Protein AF-A0A1U9ZQK7-F1 (afdb_monomer_lite)

Structure (mmCIF, N/CA/C/O backbone):
data_AF-A0A1U9ZQK7-F1
#
_entry.id   AF-A0A1U9ZQK7-F1
#
loop_
_atom_site.group_PDB
_atom_site.id
_atom_site.type_symbol
_atom_site.label_atom_id
_atom_site.label_alt_id
_atom_site.label_comp_id
_atom_site.label_asym_id
_atom_site.label_entity_id
_atom_site.label_seq_id
_atom_site.pdbx_PDB_ins_code
_atom_site.Cartn_x
_atom_site.Cartn_y
_atom_site.Cartn_z
_atom_site.occupancy
_atom_site.B_iso_or_equiv
_atom_site.auth_seq_id
_atom_site.auth_comp_id
_atom_site.auth_asym_id
_atom_site.auth_atom_id
_atom_site.pdbx_PDB_model_num
ATOM 1 N N . MET A 1 1 ? -13.540 -10.970 8.598 1.00 54.50 1 MET A N 1
ATOM 2 C CA . MET A 1 1 ? -12.281 -11.731 8.732 1.00 54.50 1 MET A CA 1
ATOM 3 C C . MET A 1 1 ? -11.576 -11.857 7.379 1.00 54.50 1 MET A C 1
ATOM 5 O O . MET A 1 1 ? -10.741 -11.008 7.112 1.00 54.50 1 MET A O 1
ATOM 9 N N . ALA A 1 2 ? -12.011 -12.724 6.449 1.00 63.84 2 ALA A N 1
ATOM 10 C CA . ALA A 1 2 ? -11.290 -13.011 5.186 1.00 63.84 2 ALA A CA 1
ATOM 11 C C . ALA A 1 2 ? -10.890 -11.799 4.306 1.00 63.84 2 ALA A C 1
ATOM 13 O O . ALA A 1 2 ? -9.887 -11.835 3.593 1.00 63.84 2 ALA A O 1
ATOM 14 N N . ARG A 1 3 ? -11.666 -10.707 4.339 1.00 73.50 3 ARG A N 1
ATOM 15 C CA . ARG A 1 3 ? -11.395 -9.498 3.547 1.00 73.50 3 ARG A CA 1
ATOM 16 C C . ARG A 1 3 ? -10.236 -8.656 4.116 1.00 73.50 3 ARG A C 1
ATOM 18 O O . ARG A 1 3 ? -9.483 -8.075 3.343 1.00 73.50 3 ARG A O 1
ATOM 25 N N . GLN A 1 4 ? -10.057 -8.634 5.441 1.00 78.12 4 GLN A N 1
ATOM 26 C CA . GLN A 1 4 ? -8.949 -7.921 6.097 1.00 78.12 4 GLN A CA 1
ATOM 27 C C . GLN A 1 4 ? -7.616 -8.655 5.916 1.00 78.12 4 GLN A C 1
ATOM 29 O O . GLN A 1 4 ? -6.609 -8.011 5.631 1.00 78.12 4 GLN A O 1
ATOM 34 N N . ASP A 1 5 ? -7.621 -9.990 5.971 1.00 91.44 5 ASP A N 1
ATOM 35 C CA . ASP A 1 5 ? -6.415 -10.804 5.753 1.00 91.44 5 ASP A CA 1
ATOM 36 C C . ASP A 1 5 ? -5.811 -10.555 4.361 1.00 91.44 5 ASP A C 1
ATOM 38 O O . ASP A 1 5 ? -4.592 -10.492 4.184 1.00 91.44 5 ASP A O 1
ATOM 42 N N . LYS A 1 6 ? -6.674 -10.345 3.355 1.00 92.44 6 LYS A N 1
ATOM 43 C CA . LYS A 1 6 ? -6.252 -9.987 1.996 1.00 92.44 6 LYS A CA 1
ATOM 44 C C . LYS A 1 6 ? -5.546 -8.629 1.953 1.00 92.44 6 LYS A C 1
ATOM 46 O O . LYS A 1 6 ? -4.501 -8.541 1.317 1.00 92.44 6 LYS A O 1
ATOM 51 N N . LEU A 1 7 ? -6.065 -7.610 2.641 1.00 93.56 7 LEU A N 1
ATOM 52 C CA . LEU A 1 7 ? -5.458 -6.274 2.669 1.00 93.56 7 LEU A CA 1
ATOM 53 C C . LEU A 1 7 ? -4.057 -6.300 3.292 1.00 93.56 7 LEU A C 1
ATOM 55 O O . LEU A 1 7 ? -3.126 -5.731 2.729 1.00 93.56 7 LEU A O 1
ATOM 59 N N . VAL A 1 8 ? -3.892 -7.017 4.409 1.00 93.50 8 VAL A N 1
ATOM 60 C CA . VAL A 1 8 ? -2.586 -7.177 5.070 1.00 93.50 8 VAL A CA 1
ATOM 61 C C . VAL A 1 8 ? -1.587 -7.858 4.134 1.00 93.50 8 VAL A C 1
ATOM 63 O O . VAL A 1 8 ? -0.477 -7.362 3.946 1.00 93.50 8 VAL A O 1
ATOM 66 N N . ARG A 1 9 ? -1.992 -8.958 3.486 1.00 95.75 9 ARG A N 1
ATOM 67 C CA . ARG A 1 9 ? -1.146 -9.675 2.522 1.00 95.75 9 ARG A CA 1
ATOM 68 C C . ARG A 1 9 ? -0.747 -8.801 1.329 1.00 95.75 9 ARG A C 1
ATOM 70 O O . ARG A 1 9 ? 0.416 -8.825 0.937 1.00 95.75 9 ARG A O 1
ATOM 77 N N . LEU A 1 10 ? -1.674 -8.009 0.782 1.00 96.19 10 LEU A N 1
ATOM 78 C CA . LEU A 1 10 ? -1.378 -7.056 -0.294 1.00 96.19 10 LEU A CA 1
ATOM 79 C C . LEU A 1 10 ? -0.398 -5.970 0.171 1.00 96.19 10 LEU A C 1
ATOM 81 O O . LEU A 1 10 ? 0.548 -5.668 -0.548 1.00 96.19 10 LEU A O 1
ATOM 85 N N . GLY A 1 11 ? -0.559 -5.438 1.386 1.00 95.81 11 GLY A N 1
ATOM 86 C CA . GLY A 1 11 ? 0.368 -4.453 1.951 1.00 95.81 11 GLY A CA 1
ATOM 87 C C . GLY A 1 11 ? 1.798 -4.986 2.096 1.00 95.81 11 GLY A C 1
ATOM 88 O O . GLY A 1 11 ? 2.754 -4.309 1.718 1.00 95.81 11 GLY A O 1
ATOM 89 N N . VAL A 1 12 ? 1.961 -6.222 2.584 1.00 97.19 12 VAL A N 1
ATOM 90 C CA . VAL A 1 12 ? 3.278 -6.883 2.670 1.00 97.19 12 VAL A CA 1
ATOM 91 C C . VAL A 1 12 ? 3.878 -7.104 1.280 1.00 97.19 12 VAL A C 1
ATOM 93 O O . VAL A 1 12 ? 5.051 -6.801 1.068 1.00 97.19 12 VAL A O 1
ATOM 96 N N . MET A 1 13 ? 3.071 -7.570 0.324 1.00 97.44 13 MET A N 1
ATOM 97 C CA . MET A 1 13 ? 3.503 -7.780 -1.059 1.00 97.44 13 MET A CA 1
ATOM 98 C C . MET A 1 13 ? 3.992 -6.478 -1.710 1.00 97.44 13 MET A C 1
ATOM 100 O O . MET A 1 13 ? 5.060 -6.462 -2.315 1.00 97.44 13 MET A O 1
ATOM 104 N N . ILE A 1 14 ? 3.257 -5.369 -1.556 1.00 97.31 14 ILE A N 1
ATOM 105 C CA . ILE A 1 14 ? 3.661 -4.063 -2.102 1.00 97.31 14 ILE A CA 1
ATOM 106 C C . ILE A 1 14 ? 4.967 -3.595 -1.460 1.00 97.31 14 ILE A C 1
ATOM 108 O O . ILE A 1 14 ? 5.845 -3.098 -2.157 1.00 97.31 14 ILE A O 1
ATOM 112 N N . ARG A 1 15 ? 5.140 -3.785 -0.146 1.00 97.31 15 ARG A N 1
ATOM 113 C CA . ARG A 1 15 ? 6.389 -3.439 0.547 1.00 97.31 15 ARG A CA 1
ATOM 114 C C . ARG A 1 15 ? 7.592 -4.193 -0.014 1.00 97.31 15 ARG A C 1
ATOM 116 O O . ARG A 1 15 ? 8.634 -3.579 -0.229 1.00 97.31 15 ARG A O 1
ATOM 123 N N . GLN A 1 16 ? 7.446 -5.496 -0.251 1.00 97.25 16 GLN A N 1
ATOM 124 C CA . GLN A 1 16 ? 8.490 -6.313 -0.873 1.00 97.25 16 GLN A CA 1
ATOM 125 C C . GLN A 1 16 ? 8.774 -5.836 -2.298 1.00 97.25 16 GLN A C 1
ATOM 127 O O . GLN A 1 16 ? 9.925 -5.580 -2.629 1.00 97.25 16 GLN A O 1
ATOM 132 N N . LEU A 1 17 ? 7.737 -5.585 -3.100 1.00 96.44 17 LEU A N 1
ATOM 133 C CA . LEU A 1 17 ? 7.896 -5.058 -4.454 1.00 96.44 17 LEU A CA 1
ATOM 134 C C . LEU A 1 17 ? 8.617 -3.697 -4.475 1.00 96.44 17 LEU A C 1
ATOM 136 O O . LEU A 1 17 ? 9.507 -3.481 -5.292 1.00 96.44 17 LEU A O 1
ATOM 140 N N . CYS A 1 18 ? 8.300 -2.796 -3.542 1.00 96.75 18 CYS A N 1
ATOM 141 C CA . CYS A 1 18 ? 9.020 -1.534 -3.362 1.00 96.75 18 CYS A CA 1
ATOM 142 C C . CYS A 1 18 ? 10.497 -1.737 -2.992 1.00 96.75 18 CYS A C 1
ATOM 144 O O . CYS A 1 18 ? 11.322 -0.876 -3.294 1.00 96.75 18 CYS A O 1
ATOM 146 N N . ALA A 1 19 ? 10.850 -2.822 -2.296 1.00 96.88 19 ALA A N 1
ATOM 147 C CA . ALA A 1 19 ? 12.242 -3.170 -2.032 1.00 96.88 19 ALA A CA 1
ATOM 148 C C . ALA A 1 19 ? 12.930 -3.682 -3.302 1.00 96.88 19 ALA A C 1
ATOM 150 O O . ALA A 1 19 ? 13.964 -3.138 -3.671 1.00 96.88 19 ALA A O 1
ATOM 151 N N . GLU A 1 20 ? 12.309 -4.611 -4.024 1.00 96.12 20 GLU A N 1
ATOM 152 C CA . GLU A 1 20 ? 12.864 -5.168 -5.264 1.00 96.12 20 GLU A CA 1
ATOM 153 C C . GLU A 1 20 ? 13.086 -4.101 -6.344 1.00 96.12 20 GLU A C 1
ATOM 155 O O . GLU A 1 20 ? 14.144 -4.046 -6.966 1.00 96.12 20 GLU A O 1
ATOM 160 N N . LEU A 1 21 ? 12.142 -3.168 -6.518 1.00 95.31 21 LEU A N 1
ATOM 161 C CA . LEU A 1 21 ? 12.262 -2.075 -7.495 1.00 95.31 21 LEU A CA 1
ATOM 162 C C . LEU A 1 21 ? 13.425 -1.113 -7.229 1.00 95.31 21 LEU A C 1
ATOM 164 O O . LEU A 1 21 ? 13.772 -0.316 -8.106 1.00 95.31 21 LEU A O 1
ATOM 168 N N . ARG A 1 22 ? 14.004 -1.139 -6.024 1.00 93.62 22 ARG A N 1
ATOM 169 C CA . ARG A 1 22 ? 15.203 -0.359 -5.701 1.00 93.62 22 ARG A CA 1
ATOM 170 C C . ARG A 1 22 ? 16.469 -1.011 -6.229 1.00 93.62 22 ARG A C 1
ATOM 172 O O . ARG A 1 22 ? 17.337 -0.291 -6.713 1.00 93.62 22 ARG A O 1
ATOM 179 N N . GLU A 1 23 ? 16.532 -2.333 -6.165 1.00 93.69 23 GLU A N 1
ATOM 180 C CA . GLU A 1 23 ? 17.741 -3.108 -6.440 1.00 93.69 23 GLU A CA 1
ATOM 181 C C . GLU A 1 23 ? 17.775 -3.628 -7.886 1.00 93.69 23 GLU A C 1
ATOM 183 O O . GLU A 1 23 ? 18.834 -3.705 -8.508 1.00 93.69 23 GLU A O 1
ATOM 188 N N . MET A 1 24 ? 16.613 -3.951 -8.461 1.00 91.75 24 MET A N 1
ATOM 189 C CA . MET A 1 24 ? 16.515 -4.610 -9.764 1.00 91.75 24 MET A CA 1
ATOM 190 C C . MET A 1 24 ? 16.532 -3.634 -10.945 1.00 91.75 24 MET A C 1
ATOM 192 O O . MET A 1 24 ? 15.902 -2.570 -10.932 1.00 91.75 24 MET A O 1
ATOM 196 N N . THR A 1 25 ? 17.194 -4.027 -12.033 1.00 92.31 25 THR A N 1
ATOM 197 C CA . THR A 1 25 ? 17.013 -3.421 -13.359 1.00 92.31 25 THR A CA 1
ATOM 198 C C . THR A 1 25 ? 15.825 -4.074 -14.067 1.00 92.31 25 THR A C 1
ATOM 200 O O . THR A 1 25 ? 15.618 -5.280 -13.973 1.00 92.31 25 THR A O 1
ATOM 203 N N . LEU A 1 26 ? 15.010 -3.266 -14.748 1.00 92.81 26 LEU A N 1
ATOM 204 C CA . LEU A 1 26 ? 13.827 -3.729 -15.478 1.00 92.81 26 LEU A CA 1
ATOM 205 C C . LEU A 1 26 ? 13.924 -3.297 -16.935 1.00 92.81 26 LEU A C 1
ATOM 207 O O . LEU A 1 26 ? 14.207 -2.127 -17.202 1.00 92.81 26 LEU A O 1
ATOM 211 N N . ASP A 1 27 ? 13.632 -4.220 -17.846 1.00 95.62 27 ASP A N 1
ATOM 212 C CA . ASP A 1 27 ? 13.411 -3.908 -19.255 1.00 95.62 27 ASP A CA 1
ATOM 213 C C . ASP A 1 27 ? 12.029 -3.261 -19.469 1.00 95.62 27 ASP A C 1
ATOM 215 O O . ASP A 1 27 ? 11.163 -3.282 -18.589 1.00 95.62 27 ASP A O 1
ATOM 219 N N . GLU A 1 28 ? 11.806 -2.669 -20.645 1.00 95.12 28 GLU A N 1
ATOM 220 C CA . GLU A 1 28 ? 10.541 -1.987 -20.969 1.00 95.12 28 GLU A CA 1
ATOM 221 C C . GLU A 1 28 ? 9.331 -2.932 -20.864 1.00 95.12 28 GLU A C 1
ATOM 223 O O . GLU A 1 28 ? 8.262 -2.548 -20.386 1.00 95.12 28 GLU A O 1
ATOM 228 N N . ASN A 1 29 ? 9.503 -4.202 -21.243 1.00 95.62 29 ASN A N 1
ATOM 229 C CA . ASN A 1 29 ? 8.441 -5.202 -21.159 1.00 95.62 29 ASN A CA 1
ATOM 230 C C . ASN A 1 29 ? 8.043 -5.502 -19.707 1.00 95.62 29 ASN A C 1
ATOM 232 O O . ASN A 1 29 ? 6.854 -5.642 -19.407 1.00 95.62 29 ASN A O 1
ATOM 236 N N . ALA A 1 30 ? 9.008 -5.622 -18.791 1.00 95.38 30 ALA A N 1
ATOM 237 C CA . ALA A 1 30 ? 8.725 -5.796 -17.373 1.00 95.38 30 ALA A CA 1
ATOM 238 C C . ALA A 1 30 ? 8.093 -4.541 -16.765 1.00 95.38 30 ALA A C 1
ATOM 240 O O . ALA A 1 30 ? 7.161 -4.677 -15.975 1.00 95.38 30 ALA A O 1
ATOM 241 N N . GLN A 1 31 ? 8.532 -3.345 -17.169 1.00 96.69 31 GLN A N 1
ATOM 242 C CA . GLN A 1 31 ? 7.932 -2.078 -16.733 1.00 96.69 31 GLN A CA 1
ATOM 243 C C . GLN A 1 31 ? 6.449 -1.997 -17.126 1.00 96.69 31 GLN A C 1
ATOM 245 O O . GLN A 1 31 ? 5.599 -1.746 -16.271 1.00 96.69 31 GLN A O 1
ATOM 250 N N . ALA A 1 32 ? 6.113 -2.319 -18.378 1.00 95.69 32 ALA A N 1
ATOM 251 C CA . ALA A 1 32 ? 4.729 -2.340 -18.849 1.00 95.69 32 ALA A CA 1
ATOM 252 C C . ALA A 1 32 ? 3.864 -3.364 -18.091 1.00 95.69 32 ALA A C 1
ATOM 254 O O . ALA A 1 32 ? 2.751 -3.056 -17.661 1.00 95.69 32 ALA A O 1
ATOM 255 N N . ARG A 1 33 ? 4.381 -4.580 -17.859 1.00 95.56 33 ARG A N 1
ATOM 256 C CA . ARG A 1 33 ? 3.670 -5.589 -17.050 1.00 95.56 33 ARG A CA 1
ATOM 257 C C . ARG A 1 33 ? 3.458 -5.126 -15.612 1.00 95.56 33 ARG A C 1
ATOM 259 O O . ARG A 1 33 ? 2.423 -5.440 -15.023 1.00 95.56 33 ARG A O 1
ATOM 266 N N . LEU A 1 34 ? 4.417 -4.395 -15.049 1.00 96.44 34 LEU A N 1
ATOM 267 C CA . LEU A 1 34 ? 4.331 -3.913 -13.681 1.00 96.44 34 LEU A CA 1
ATOM 268 C C . LEU A 1 34 ? 3.322 -2.775 -13.522 1.00 96.44 34 LEU A C 1
ATOM 270 O O . LEU A 1 34 ? 2.609 -2.751 -12.526 1.00 96.44 34 LEU A O 1
ATOM 274 N N . ALA A 1 35 ? 3.191 -1.903 -14.520 1.00 96.31 35 ALA A N 1
ATOM 275 C CA . ALA A 1 35 ? 2.135 -0.894 -14.558 1.00 96.31 35 ALA A CA 1
ATOM 276 C C . ALA A 1 35 ? 0.738 -1.537 -14.510 1.00 96.31 35 ALA A C 1
ATOM 278 O O . ALA A 1 35 ? -0.094 -1.187 -13.676 1.00 96.31 35 ALA A O 1
ATOM 279 N N . VAL A 1 36 ? 0.515 -2.575 -15.322 1.00 95.94 36 VAL A N 1
ATOM 280 C CA . VAL A 1 36 ? -0.742 -3.344 -15.293 1.00 95.94 36 VAL A CA 1
ATOM 281 C C . VAL A 1 36 ? -0.946 -4.028 -13.937 1.00 95.94 36 VAL A C 1
ATOM 283 O O . VAL A 1 36 ? -2.072 -4.125 -13.443 1.00 95.94 36 VAL A O 1
ATOM 286 N N . LEU A 1 37 ? 0.129 -4.527 -13.320 1.00 95.88 37 LEU A N 1
ATOM 287 C CA . LEU A 1 37 ? 0.053 -5.129 -11.992 1.00 95.88 37 LEU A CA 1
ATOM 288 C C . LEU A 1 37 ? -0.309 -4.093 -10.919 1.00 95.88 37 LEU A C 1
ATOM 290 O O . LEU A 1 37 ? -1.146 -4.395 -10.071 1.00 95.88 37 LEU A O 1
ATOM 294 N N . TYR A 1 38 ? 0.270 -2.890 -10.967 1.00 96.56 38 TYR A N 1
ATOM 295 C CA . TYR A 1 38 ? -0.080 -1.777 -10.084 1.00 96.56 38 TYR A CA 1
ATOM 296 C C . TYR A 1 38 ? -1.585 -1.499 -10.124 1.00 96.56 38 TYR A C 1
ATOM 298 O O . TYR A 1 38 ? -2.233 -1.484 -9.076 1.00 96.56 38 TYR A O 1
ATOM 306 N N . ASP A 1 39 ? -2.151 -1.385 -11.326 1.00 95.88 39 ASP A N 1
ATOM 307 C CA . ASP A 1 39 ? -3.577 -1.126 -11.513 1.00 95.88 39 ASP A CA 1
ATOM 308 C C . ASP A 1 39 ? -4.443 -2.228 -10.897 1.00 95.88 39 ASP A C 1
ATOM 310 O O . ASP A 1 39 ? -5.376 -1.950 -10.145 1.00 95.88 39 ASP A O 1
ATOM 314 N N . ARG A 1 40 ? -4.095 -3.495 -11.147 1.00 96.31 40 ARG A N 1
ATOM 315 C CA . ARG A 1 40 ? -4.804 -4.643 -10.559 1.00 96.31 40 ARG A CA 1
ATOM 316 C C . ARG A 1 40 ? -4.735 -4.638 -9.035 1.00 96.31 40 ARG A C 1
ATOM 318 O O . ARG A 1 40 ? -5.737 -4.916 -8.385 1.00 96.31 40 ARG A O 1
ATOM 325 N N . ILE A 1 41 ? -3.574 -4.325 -8.460 1.00 96.69 41 ILE A N 1
ATOM 326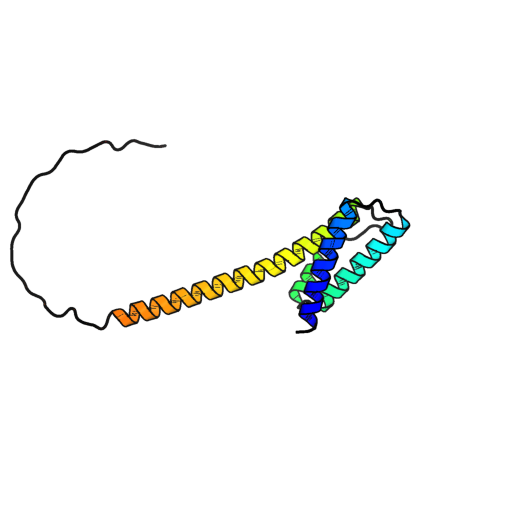 C CA . ILE A 1 41 ? -3.395 -4.244 -7.006 1.00 96.69 41 ILE A CA 1
ATOM 327 C C . ILE A 1 41 ? -4.253 -3.118 -6.420 1.00 96.69 41 ILE A C 1
ATOM 329 O O . ILE A 1 41 ? -4.904 -3.324 -5.395 1.00 96.69 41 ILE A O 1
ATOM 333 N N . ALA A 1 42 ? -4.270 -1.947 -7.061 1.00 96.19 42 AL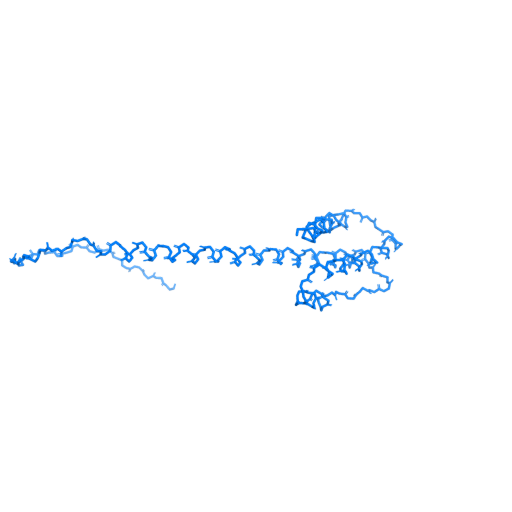A A N 1
ATOM 334 C CA . ALA A 1 42 ? -5.063 -0.807 -6.620 1.00 96.19 42 ALA A CA 1
ATOM 335 C C . ALA A 1 42 ? -6.566 -1.132 -6.617 1.00 96.19 42 ALA A C 1
ATOM 337 O O . ALA A 1 42 ? -7.241 -0.867 -5.623 1.00 96.19 42 ALA A O 1
ATOM 338 N N . GLU A 1 43 ? -7.073 -1.775 -7.673 1.00 96.38 43 GLU A N 1
ATOM 339 C CA . GLU A 1 43 ? -8.474 -2.216 -7.743 1.00 96.38 43 GLU A CA 1
ATOM 340 C C . GLU A 1 43 ? -8.804 -3.290 -6.696 1.00 96.38 43 GLU A C 1
ATOM 342 O O . GLU A 1 43 ? -9.855 -3.253 -6.053 1.00 96.38 43 GLU A O 1
ATOM 347 N N . GLU A 1 44 ? -7.886 -4.227 -6.458 1.00 96.25 44 GLU A N 1
ATOM 348 C CA . GLU A 1 44 ? -8.065 -5.260 -5.435 1.00 96.25 44 GLU A CA 1
ATOM 349 C C . GLU A 1 44 ? -8.147 -4.676 -4.020 1.00 96.25 44 GLU A C 1
ATOM 351 O O . GLU A 1 44 ? -8.944 -5.133 -3.199 1.00 96.25 44 GLU A O 1
ATOM 356 N N . ILE A 1 45 ? -7.364 -3.634 -3.733 1.00 96.19 45 ILE A N 1
ATOM 357 C CA . ILE A 1 45 ? -7.465 -2.874 -2.483 1.00 96.19 45 ILE A CA 1
ATOM 358 C C . ILE A 1 45 ? -8.788 -2.103 -2.438 1.00 96.19 45 ILE A C 1
ATOM 360 O O . ILE A 1 45 ? -9.515 -2.190 -1.448 1.00 96.19 45 ILE A O 1
ATOM 364 N N . ALA A 1 46 ? -9.140 -1.387 -3.508 1.00 95.88 46 ALA A N 1
ATOM 365 C CA . ALA A 1 46 ? -10.372 -0.604 -3.612 1.00 95.88 46 ALA A CA 1
ATOM 366 C C . ALA A 1 46 ? -11.635 -1.448 -3.346 1.00 95.88 46 ALA A C 1
ATOM 368 O O . ALA A 1 46 ? -12.551 -1.000 -2.647 1.00 95.88 46 ALA A O 1
ATOM 369 N N . GLY A 1 47 ? -11.666 -2.695 -3.831 1.00 95.75 47 GLY A N 1
ATOM 370 C CA . GLY A 1 47 ? -12.763 -3.641 -3.601 1.00 95.75 47 GLY A CA 1
ATOM 371 C C . GLY A 1 47 ? -12.901 -4.118 -2.149 1.00 95.75 47 GLY A C 1
ATOM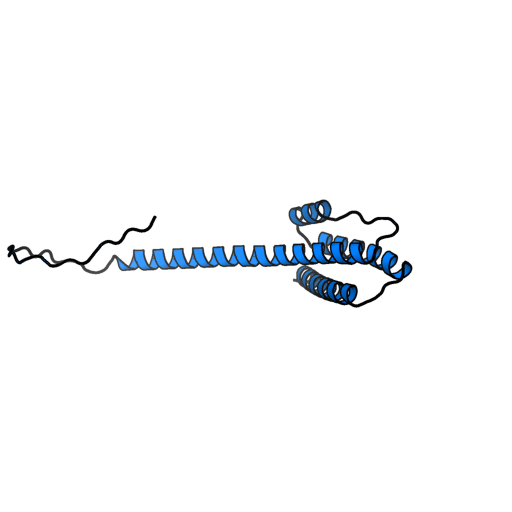 372 O O . GLY A 1 47 ? -13.946 -4.647 -1.760 1.00 95.75 47 GLY A O 1
ATOM 373 N N . ILE A 1 48 ? -11.871 -3.920 -1.324 1.00 94.50 48 ILE A N 1
ATOM 374 C CA . ILE A 1 48 ? -11.868 -4.286 0.096 1.00 94.50 48 ILE A CA 1
ATOM 375 C C . ILE A 1 48 ? -12.299 -3.112 0.984 1.00 94.50 48 ILE A C 1
ATOM 377 O O . ILE A 1 48 ? -12.869 -3.327 2.058 1.00 94.50 48 ILE A O 1
ATOM 381 N N . LEU A 1 49 ? -12.034 -1.886 0.536 1.00 93.31 49 LEU A N 1
ATOM 382 C CA . LEU A 1 49 ? -12.230 -0.668 1.309 1.00 93.31 49 LEU A CA 1
ATOM 383 C C . LEU A 1 49 ? -13.703 -0.217 1.371 1.00 93.31 49 LEU A C 1
ATOM 385 O O . LEU A 1 49 ? -14.477 -0.459 0.431 1.00 93.31 49 LEU A O 1
ATOM 389 N N . PRO A 1 50 ? -14.093 0.471 2.465 1.00 94.06 50 PRO A N 1
ATOM 390 C CA . PRO A 1 50 ? -15.365 1.183 2.538 1.00 94.06 50 PRO A CA 1
ATOM 391 C C . PRO A 1 50 ? -15.439 2.305 1.481 1.00 94.06 50 PRO A C 1
ATOM 393 O O . PRO A 1 50 ? -14.396 2.742 0.982 1.00 94.06 50 PRO A O 1
ATOM 396 N N . PRO A 1 51 ? -16.652 2.763 1.111 1.00 96.00 51 PRO A N 1
ATOM 397 C CA . PRO A 1 51 ? -16.862 3.681 -0.012 1.00 96.00 51 PRO A CA 1
ATOM 398 C C . PRO A 1 51 ? -16.040 4.971 0.053 1.00 96.00 51 PRO A C 1
ATOM 400 O O . PRO A 1 51 ? -15.523 5.414 -0.971 1.00 96.00 51 PRO A O 1
ATOM 403 N N . GLU A 1 52 ? -15.881 5.546 1.242 1.00 95.19 52 GLU A N 1
ATOM 404 C CA . GLU A 1 52 ? -15.179 6.812 1.457 1.00 95.19 52 GLU A CA 1
ATOM 405 C C . GLU A 1 52 ? -13.687 6.659 1.136 1.00 95.19 52 GLU A C 1
ATOM 407 O O . GLU A 1 52 ? -13.143 7.392 0.310 1.00 95.19 52 GLU A O 1
ATOM 412 N N . LEU A 1 53 ? -13.050 5.630 1.705 1.00 96.00 53 LEU A N 1
ATOM 413 C CA . LEU A 1 53 ? -11.638 5.316 1.460 1.00 96.00 53 LEU A CA 1
ATOM 414 C C . LEU A 1 53 ? -11.394 4.828 0.031 1.00 96.00 53 LEU A C 1
ATOM 416 O O . LEU A 1 53 ? -10.331 5.069 -0.534 1.00 96.00 53 LEU A O 1
ATOM 420 N N . ARG A 1 54 ? -12.377 4.160 -0.581 1.00 96.62 54 ARG A N 1
ATOM 421 C CA . ARG A 1 54 ? -12.315 3.785 -1.996 1.00 96.62 54 ARG A CA 1
ATOM 422 C C . ARG A 1 54 ? -12.268 5.022 -2.891 1.00 96.62 54 ARG A C 1
ATOM 424 O O . ARG A 1 54 ? -11.423 5.100 -3.777 1.00 96.62 54 ARG A O 1
ATOM 431 N N . GLN A 1 55 ? -13.165 5.985 -2.671 1.00 96.81 55 GLN A N 1
ATOM 432 C CA . GLN A 1 55 ? -13.168 7.239 -3.428 1.00 96.81 55 GLN A CA 1
ATOM 433 C C . GLN A 1 55 ? -11.888 8.040 -3.204 1.00 96.81 55 GLN A C 1
ATOM 435 O O . GLN A 1 55 ? -11.366 8.635 -4.145 1.00 96.81 55 GLN A O 1
ATOM 440 N N . GLU A 1 56 ? -11.379 8.062 -1.974 1.00 96.69 56 GLU A N 1
ATOM 441 C CA . GLU A 1 56 ? -10.097 8.685 -1.663 1.00 96.69 56 GLU A CA 1
ATOM 442 C C . GLU A 1 56 ? -8.954 8.035 -2.453 1.00 96.69 56 GLU A C 1
ATOM 444 O O . GLU A 1 56 ? -8.235 8.736 -3.164 1.00 96.69 56 GLU A O 1
ATOM 449 N N . LEU A 1 57 ? -8.848 6.702 -2.419 1.00 96.75 57 LEU A N 1
ATOM 450 C CA . LEU A 1 57 ? -7.831 5.959 -3.162 1.00 96.75 57 LEU A CA 1
ATOM 451 C C . LEU A 1 57 ? -7.904 6.237 -4.670 1.00 96.75 57 LEU A C 1
ATOM 453 O O . LEU A 1 57 ? -6.878 6.521 -5.283 1.00 96.75 57 LEU A O 1
ATOM 457 N N . HIS A 1 58 ? -9.100 6.208 -5.271 1.00 96.06 58 HIS A N 1
ATOM 458 C CA . HIS A 1 58 ? -9.258 6.520 -6.697 1.00 96.06 58 HIS A CA 1
ATOM 459 C C . HIS A 1 58 ? -8.857 7.958 -7.038 1.00 96.06 58 HIS A C 1
ATOM 461 O O . HIS A 1 58 ? -8.289 8.187 -8.099 1.00 96.06 58 HIS A O 1
ATOM 467 N N . ARG A 1 59 ? -9.122 8.922 -6.150 1.00 96.44 59 ARG A N 1
ATOM 468 C CA . ARG A 1 59 ? -8.760 10.332 -6.355 1.00 96.44 59 ARG A CA 1
ATOM 469 C C . ARG A 1 59 ? -7.255 10.567 -6.277 1.00 96.44 59 ARG A C 1
ATOM 471 O O . ARG A 1 59 ? -6.736 11.418 -6.988 1.00 96.44 59 ARG A O 1
ATOM 478 N N . LEU A 1 60 ? -6.572 9.850 -5.386 1.00 95.44 60 LEU A N 1
ATOM 479 C CA . LEU A 1 60 ? -5.131 9.982 -5.177 1.00 95.44 60 LEU A CA 1
ATOM 480 C C . LEU A 1 60 ? -4.306 9.154 -6.167 1.00 95.44 60 LEU A C 1
ATOM 482 O O . LEU A 1 60 ? -3.095 9.354 -6.258 1.00 95.44 60 LEU A O 1
ATOM 486 N N . ARG A 1 61 ? -4.926 8.214 -6.887 1.00 93.00 61 ARG A N 1
ATOM 487 C CA . ARG A 1 61 ? -4.223 7.329 -7.814 1.00 93.00 61 ARG A CA 1
ATOM 488 C C . ARG A 1 61 ? -3.574 8.131 -8.958 1.00 93.00 61 ARG A C 1
ATOM 490 O O . ARG A 1 61 ? -4.286 8.821 -9.688 1.00 93.00 61 ARG A O 1
ATOM 497 N N . PRO A 1 62 ? -2.249 8.028 -9.151 1.00 91.56 62 PRO A N 1
ATOM 498 C CA . PRO A 1 62 ? -1.564 8.644 -10.277 1.00 91.56 62 PRO A CA 1
ATOM 499 C C . PRO A 1 62 ? -1.975 7.979 -11.594 1.00 91.56 62 PRO A C 1
ATOM 501 O O . PRO A 1 62 ? -2.201 6.769 -11.657 1.00 91.56 62 PRO A O 1
ATOM 504 N N . SER A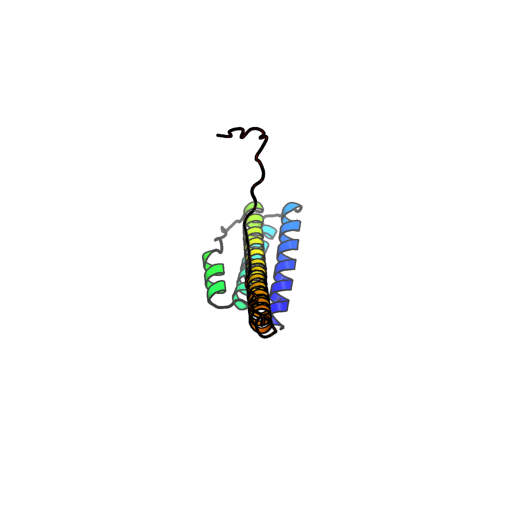 1 63 ? -2.039 8.779 -12.657 1.00 89.12 63 SER A N 1
ATOM 505 C CA . SER A 1 63 ? -2.110 8.261 -14.025 1.00 89.12 63 SER A CA 1
ATOM 506 C C . SER A 1 63 ? -0.704 7.874 -14.475 1.00 89.12 63 SER A C 1
ATOM 508 O O . SER A 1 63 ? 0.221 8.669 -14.323 1.00 89.12 63 SER A O 1
ATOM 510 N N . LEU A 1 64 ? -0.542 6.656 -14.990 1.00 90.69 64 LEU A N 1
ATOM 511 C CA . LEU A 1 64 ? 0.713 6.196 -15.582 1.00 90.69 64 LEU A CA 1
ATOM 512 C C . LEU A 1 64 ? 0.691 6.431 -17.094 1.00 90.69 64 LEU A C 1
ATOM 514 O O . LEU A 1 64 ? -0.330 6.202 -17.745 1.00 90.69 64 LEU A O 1
ATOM 518 N N . ASP A 1 65 ? 1.828 6.852 -17.644 1.00 88.12 65 ASP A N 1
ATOM 519 C CA . ASP A 1 65 ? 2.010 6.989 -19.087 1.00 88.12 65 ASP A CA 1
ATOM 520 C C . ASP A 1 65 ? 2.015 5.624 -19.790 1.00 88.12 65 ASP A C 1
ATOM 522 O O . ASP A 1 65 ? 2.221 4.574 -19.180 1.00 88.12 65 ASP A O 1
ATOM 526 N N . ALA A 1 66 ? 1.850 5.634 -21.116 1.00 85.75 66 ALA A N 1
ATOM 527 C CA . ALA A 1 66 ? 1.885 4.415 -21.930 1.00 85.75 66 ALA A CA 1
ATOM 528 C C . ALA A 1 66 ? 3.239 3.675 -21.874 1.00 85.75 66 ALA A C 1
ATOM 530 O O . ALA A 1 66 ? 3.305 2.483 -22.173 1.00 85.75 66 ALA A O 1
ATOM 531 N N . ARG A 1 67 ? 4.320 4.377 -21.511 1.00 92.00 67 ARG A N 1
ATOM 532 C CA . ARG A 1 67 ? 5.667 3.822 -21.319 1.00 92.00 67 ARG A CA 1
ATOM 533 C C . ARG A 1 67 ? 6.236 4.297 -19.979 1.00 92.00 67 ARG A C 1
ATOM 535 O O . ARG A 1 67 ? 7.064 5.206 -19.972 1.00 92.00 67 ARG A O 1
ATOM 542 N N . PRO A 1 68 ? 5.778 3.720 -18.858 1.00 94.75 68 PRO A N 1
ATOM 543 C CA . PRO A 1 68 ? 6.167 4.203 -17.549 1.00 94.75 68 PRO A CA 1
ATOM 544 C C . PRO A 1 68 ? 7.606 3.805 -17.234 1.00 94.75 68 PRO A C 1
ATOM 546 O O . PRO A 1 68 ? 8.022 2.670 -17.479 1.00 94.75 68 PRO A O 1
ATOM 549 N N . THR A 1 69 ? 8.365 4.722 -16.647 1.00 94.94 69 THR A N 1
ATOM 550 C CA . THR A 1 69 ? 9.747 4.454 -16.248 1.00 94.94 69 THR A CA 1
ATOM 551 C C . THR A 1 69 ? 9.806 3.639 -14.953 1.00 94.94 69 THR A C 1
ATOM 553 O O . THR A 1 69 ? 8.903 3.669 -14.114 1.00 94.94 69 THR A O 1
ATOM 556 N N . ARG A 1 70 ? 10.924 2.938 -14.705 1.00 95.25 70 ARG A N 1
ATOM 557 C CA . ARG A 1 70 ? 11.156 2.268 -13.405 1.00 95.25 70 ARG A CA 1
ATOM 558 C C . ARG A 1 70 ? 11.025 3.240 -12.224 1.00 95.25 70 ARG A C 1
ATOM 560 O O . ARG A 1 70 ? 10.558 2.848 -11.156 1.00 95.25 70 ARG A O 1
ATOM 567 N N . ALA A 1 71 ? 11.464 4.487 -12.402 1.00 95.06 71 ALA A N 1
ATOM 568 C CA . ALA A 1 71 ? 11.380 5.509 -11.365 1.00 95.06 71 ALA A CA 1
ATOM 569 C C . ALA A 1 71 ? 9.920 5.858 -11.042 1.00 95.06 71 ALA A C 1
ATOM 571 O O . ALA A 1 71 ? 9.553 5.839 -9.868 1.00 95.06 71 ALA A O 1
ATOM 572 N N . GLU A 1 72 ? 9.083 6.079 -12.059 1.00 96.00 72 GLU A N 1
ATOM 573 C CA . GLU A 1 72 ? 7.639 6.279 -11.882 1.00 96.00 72 GLU A CA 1
ATOM 574 C C . GLU A 1 72 ? 6.993 5.090 -11.174 1.00 96.00 72 GLU A C 1
ATOM 576 O O . GLU A 1 72 ? 6.322 5.276 -10.162 1.00 96.00 72 GLU A O 1
ATOM 581 N N . LEU A 1 73 ? 7.271 3.863 -11.627 1.00 96.75 73 LEU A N 1
ATOM 582 C CA . LEU A 1 73 ? 6.734 2.643 -11.016 1.00 96.75 73 LEU A CA 1
ATOM 583 C C . LEU A 1 73 ? 7.091 2.548 -9.525 1.00 96.75 73 LEU A C 1
ATOM 585 O O . LEU A 1 73 ? 6.242 2.253 -8.684 1.00 96.75 73 LEU A O 1
ATOM 589 N N . ARG A 1 74 ? 8.339 2.860 -9.165 1.00 96.56 74 ARG A N 1
ATOM 590 C CA . ARG A 1 74 ? 8.766 2.889 -7.762 1.00 96.56 74 ARG A CA 1
ATOM 591 C C . ARG A 1 74 ? 8.005 3.944 -6.956 1.00 96.56 74 ARG A C 1
ATOM 593 O O . ARG A 1 74 ? 7.607 3.657 -5.828 1.00 96.56 74 ARG A O 1
ATOM 600 N N . VAL A 1 75 ? 7.804 5.140 -7.508 1.00 96.06 75 VAL A N 1
ATOM 601 C CA . VAL A 1 75 ? 7.076 6.227 -6.834 1.00 96.06 75 VAL A CA 1
ATOM 602 C C . VAL A 1 75 ? 5.615 5.846 -6.604 1.00 96.06 75 VAL A C 1
ATOM 604 O O . VAL A 1 75 ? 5.142 5.960 -5.474 1.00 96.06 75 VAL A O 1
ATOM 607 N N . VAL A 1 76 ? 4.912 5.328 -7.614 1.00 97.25 76 VAL A N 1
ATOM 608 C CA . VAL A 1 76 ? 3.481 5.002 -7.481 1.00 97.25 76 VAL A CA 1
ATOM 609 C C . VAL A 1 76 ? 3.229 3.844 -6.510 1.00 97.25 76 VAL A C 1
ATOM 611 O O . VAL A 1 76 ? 2.276 3.883 -5.729 1.00 97.25 76 VAL A O 1
ATOM 614 N N . HIS A 1 77 ? 4.113 2.839 -6.478 1.00 97.19 77 HIS A N 1
ATOM 615 C CA . HIS A 1 77 ? 4.031 1.761 -5.490 1.00 97.19 77 HIS A CA 1
ATOM 616 C C . HIS A 1 77 ? 4.354 2.254 -4.072 1.00 97.19 77 HIS A C 1
ATOM 618 O O . HIS A 1 77 ? 3.660 1.878 -3.124 1.00 97.19 77 HIS A O 1
ATOM 624 N N . ALA A 1 78 ? 5.358 3.123 -3.913 1.00 97.12 78 ALA A N 1
ATOM 625 C CA . ALA A 1 78 ? 5.692 3.719 -2.620 1.00 97.12 78 ALA A CA 1
ATOM 626 C C . ALA A 1 78 ? 4.564 4.616 -2.090 1.00 97.12 78 ALA A C 1
ATOM 628 O O . ALA A 1 78 ? 4.263 4.570 -0.899 1.00 97.12 78 ALA A O 1
ATOM 629 N N . GLN A 1 79 ? 3.898 5.373 -2.966 1.00 97.44 79 GLN A N 1
ATOM 630 C CA . GLN A 1 79 ? 2.723 6.169 -2.618 1.00 97.44 79 GLN A CA 1
ATOM 631 C C . GLN A 1 79 ? 1.592 5.283 -2.082 1.00 97.44 79 GLN A C 1
ATOM 633 O O . GLN A 1 79 ? 1.043 5.563 -1.017 1.00 97.44 79 GLN A O 1
ATOM 638 N N . LEU A 1 80 ? 1.260 4.200 -2.794 1.00 97.19 80 LEU A N 1
ATOM 639 C CA . LEU A 1 80 ? 0.216 3.269 -2.366 1.00 97.19 80 LEU A CA 1
ATOM 640 C C . LEU A 1 80 ? 0.558 2.618 -1.019 1.00 97.19 80 LEU A C 1
ATOM 642 O O . LEU A 1 80 ? -0.303 2.521 -0.146 1.00 97.19 80 LEU A O 1
ATOM 646 N N . LEU A 1 81 ? 1.817 2.211 -0.830 1.00 97.31 81 LEU A N 1
ATOM 647 C CA . LEU A 1 81 ? 2.291 1.665 0.440 1.00 97.31 81 LEU A CA 1
ATOM 648 C C . LEU A 1 81 ? 2.154 2.679 1.579 1.00 97.31 81 LEU A C 1
ATOM 650 O O . LEU A 1 81 ? 1.571 2.348 2.607 1.00 97.31 81 LEU A O 1
ATOM 654 N N . GLY A 1 82 ? 2.646 3.903 1.386 1.00 96.69 82 GLY A N 1
ATOM 655 C CA . GLY A 1 82 ? 2.596 4.948 2.407 1.00 96.69 82 GLY A CA 1
ATOM 656 C C . GLY A 1 82 ? 1.164 5.322 2.786 1.00 96.69 82 GLY A C 1
ATOM 657 O O . GLY A 1 82 ? 0.861 5.495 3.965 1.00 96.69 82 GLY A O 1
ATOM 658 N N . TRP A 1 83 ? 0.250 5.366 1.811 1.00 96.38 83 TRP A N 1
ATOM 659 C CA . TRP A 1 83 ? -1.170 5.592 2.081 1.00 96.38 83 TRP A CA 1
ATOM 660 C C . TRP A 1 83 ? -1.783 4.456 2.920 1.00 96.38 83 TRP A C 1
ATOM 662 O O . TRP A 1 83 ? -2.464 4.719 3.912 1.00 96.38 83 TRP A O 1
ATOM 672 N N . LEU A 1 84 ? -1.483 3.191 2.594 1.00 95.75 84 LEU A N 1
ATOM 673 C CA . LEU A 1 84 ? -1.936 2.035 3.382 1.00 95.75 84 LEU A CA 1
ATOM 674 C C . LEU A 1 84 ? -1.382 2.045 4.815 1.00 95.75 84 LEU A C 1
ATOM 676 O O . LEU A 1 84 ? -2.100 1.726 5.766 1.00 95.75 84 LEU A O 1
ATOM 680 N N . GLU A 1 85 ? -0.112 2.410 4.983 1.00 95.06 85 GLU A N 1
ATOM 681 C CA . GLU A 1 85 ? 0.515 2.549 6.298 1.00 95.06 85 GLU A CA 1
ATOM 682 C C . GLU A 1 85 ? -0.146 3.662 7.113 1.00 95.06 85 GLU A C 1
ATOM 684 O O . GLU A 1 85 ? -0.498 3.434 8.274 1.00 95.06 85 GLU A O 1
ATOM 689 N N . GLY A 1 86 ? -0.399 4.818 6.492 1.00 94.75 86 GLY A N 1
ATOM 690 C CA . GLY A 1 86 ? -1.110 5.942 7.101 1.00 94.75 86 GLY A CA 1
ATOM 691 C C . GLY A 1 86 ? -2.518 5.566 7.560 1.00 94.75 86 GLY A C 1
ATOM 692 O O . GLY A 1 86 ? -2.895 5.873 8.692 1.00 94.75 86 GLY A O 1
ATOM 693 N N . LEU A 1 87 ? -3.260 4.814 6.741 1.00 92.56 87 LEU A N 1
ATOM 694 C CA . LEU A 1 87 ? -4.577 4.292 7.110 1.00 92.56 87 LEU A CA 1
ATOM 695 C C . LEU A 1 87 ? -4.495 3.392 8.352 1.00 92.56 87 LEU A C 1
ATOM 697 O O . LEU A 1 87 ? -5.275 3.550 9.294 1.00 92.56 87 LEU A O 1
ATOM 701 N N . SER A 1 88 ? -3.535 2.463 8.378 1.00 88.06 88 SER A N 1
ATOM 702 C CA . SER A 1 88 ? -3.363 1.557 9.520 1.00 88.06 88 SER A CA 1
ATOM 703 C C . SER A 1 88 ? -2.976 2.303 10.802 1.00 88.06 88 SER A C 1
ATOM 705 O O . SER A 1 88 ? -3.492 1.994 11.879 1.00 88.06 88 SER A O 1
ATOM 707 N N . HIS A 1 89 ? -2.126 3.325 10.686 1.00 90.62 89 HIS A N 1
ATOM 708 C CA . HIS A 1 89 ? -1.679 4.129 11.813 1.00 90.62 89 HIS A CA 1
ATOM 709 C C . HIS A 1 89 ? -2.804 5.017 12.359 1.00 90.62 89 HIS A C 1
ATOM 711 O O . HIS A 1 89 ? -3.002 5.074 13.570 1.00 90.62 89 HIS A O 1
ATOM 717 N N . GLY A 1 90 ? -3.611 5.633 11.488 1.00 89.62 90 GLY A N 1
ATOM 718 C CA . GLY A 1 90 ? -4.758 6.451 11.896 1.00 89.62 90 GLY A CA 1
ATOM 719 C C . GLY A 1 90 ? -5.767 5.678 12.752 1.00 89.62 90 GLY A C 1
ATOM 720 O O . GLY A 1 90 ? -6.220 6.177 13.783 1.00 89.62 90 GLY A O 1
ATOM 721 N N . VAL A 1 91 ? -6.050 4.420 12.393 1.00 87.06 91 VAL A N 1
ATOM 722 C CA . VAL A 1 91 ? -6.926 3.538 13.187 1.00 87.06 91 VAL A CA 1
ATOM 723 C C . VAL A 1 91 ? -6.320 3.234 14.562 1.00 87.06 91 VAL A C 1
ATOM 725 O O . VAL A 1 91 ? -7.028 3.262 15.571 1.00 87.06 91 VAL A O 1
ATOM 728 N N . GLN A 1 92 ? -5.011 2.973 14.628 1.00 91.06 92 GLN A N 1
ATOM 729 C CA . GLN A 1 92 ? -4.316 2.719 15.895 1.00 91.06 92 GLN A CA 1
ATOM 730 C C . GLN A 1 92 ? -4.321 3.954 16.807 1.00 91.06 92 GLN A C 1
ATOM 732 O O . GLN A 1 92 ? -4.577 3.822 18.006 1.00 91.06 92 GLN A O 1
ATOM 737 N N . VAL A 1 93 ? -4.104 5.149 16.246 1.00 92.69 93 VAL A N 1
ATOM 738 C CA . VAL A 1 93 ? -4.167 6.425 16.975 1.00 92.69 93 VAL A CA 1
ATOM 739 C C . VAL A 1 93 ? -5.571 6.666 17.525 1.00 92.69 93 VAL A C 1
ATOM 741 O O . VAL A 1 93 ? -5.719 6.909 18.722 1.00 92.69 93 VAL A O 1
ATOM 744 N N . ALA A 1 94 ? -6.610 6.526 16.696 1.00 93.62 94 ALA A N 1
ATOM 745 C CA . ALA A 1 94 ? -7.997 6.709 17.124 1.00 93.62 94 ALA A CA 1
ATOM 746 C C . ALA A 1 94 ? -8.381 5.757 18.272 1.00 93.62 94 ALA A C 1
ATOM 748 O O . ALA A 1 94 ? -8.988 6.174 19.260 1.00 93.62 94 ALA A O 1
ATOM 749 N N . LEU A 1 95 ? -7.970 4.487 18.190 1.00 93.88 95 LEU A N 1
ATOM 750 C CA . LEU A 1 95 ? -8.226 3.506 19.244 1.00 93.88 95 LEU A CA 1
ATOM 751 C C . LEU A 1 95 ? -7.438 3.804 20.528 1.00 93.88 95 LEU A C 1
ATOM 753 O O . LEU A 1 95 ? -7.960 3.611 21.627 1.00 93.88 95 LEU A O 1
ATOM 757 N N . SER A 1 96 ? -6.197 4.278 20.406 1.00 92.94 96 SER A N 1
ATOM 758 C CA . SER A 1 96 ? -5.385 4.707 21.550 1.00 92.94 96 SER A CA 1
ATOM 759 C C . SER A 1 96 ? -6.052 5.865 22.300 1.00 92.94 96 SER A C 1
ATOM 761 O O . SER A 1 96 ? -6.227 5.794 23.518 1.00 92.94 96 SER A O 1
ATOM 763 N N . LEU A 1 97 ? -6.530 6.878 21.567 1.00 95.19 97 LEU A N 1
ATOM 764 C CA . LEU A 1 97 ? -7.278 8.005 22.130 1.00 95.19 97 LEU A CA 1
ATOM 765 C C . LEU A 1 97 ? -8.571 7.548 22.814 1.00 95.19 97 LEU A C 1
ATOM 767 O O . LEU A 1 97 ? -8.866 7.978 23.929 1.00 95.19 97 LEU A O 1
ATOM 771 N N . HIS A 1 98 ? -9.314 6.630 22.189 1.00 94.94 98 HIS A N 1
ATOM 772 C CA . HIS A 1 98 ? -10.524 6.067 22.783 1.00 94.94 98 HIS A CA 1
ATOM 773 C C . HIS A 1 98 ? -10.231 5.364 24.118 1.00 94.94 98 HIS A C 1
ATOM 775 O O . HIS A 1 98 ? -10.901 5.618 25.118 1.00 94.94 98 HIS A O 1
ATOM 781 N N . ARG A 1 99 ? -9.179 4.534 24.172 1.00 95.25 99 ARG A N 1
ATOM 782 C CA . ARG A 1 99 ? -8.746 3.861 25.408 1.00 95.25 99 ARG A CA 1
ATOM 783 C C . ARG A 1 99 ? -8.335 4.857 26.493 1.00 95.25 99 ARG A C 1
ATOM 785 O O . ARG A 1 99 ? -8.714 4.671 27.646 1.00 95.25 99 ARG A O 1
ATOM 792 N N . ALA A 1 100 ? -7.603 5.914 26.139 1.00 95.12 100 ALA A N 1
ATOM 793 C CA . ALA A 1 100 ? -7.195 6.947 27.089 1.00 95.12 100 ALA A CA 1
ATOM 794 C C . ALA A 1 100 ? -8.405 7.667 27.708 1.00 95.12 100 ALA A C 1
ATOM 796 O O . ALA A 1 100 ? -8.451 7.863 28.923 1.00 95.12 100 ALA A O 1
ATOM 797 N N . ASN A 1 101 ? -9.416 7.989 26.897 1.00 94.12 101 ASN A N 1
ATOM 798 C CA . ASN A 1 101 ? -10.648 8.611 27.372 1.00 94.12 101 ASN A CA 1
ATOM 799 C C . ASN A 1 101 ? -11.421 7.695 28.341 1.00 94.12 101 ASN A C 1
ATOM 801 O O . ASN A 1 101 ? -11.877 8.157 29.385 1.00 94.12 101 ASN A O 1
ATOM 805 N N . LEU A 1 102 ? -11.495 6.388 28.060 1.00 95.12 102 LEU A N 1
ATOM 806 C CA . LEU A 1 102 ? -12.100 5.423 28.985 1.00 95.12 102 LEU A CA 1
ATOM 807 C C . LEU A 1 102 ? -11.352 5.367 30.322 1.00 95.12 102 LEU A C 1
ATOM 809 O O . LEU A 1 102 ? -11.980 5.411 31.376 1.00 95.12 102 LEU A O 1
ATOM 813 N N . VAL A 1 103 ? -10.015 5.317 30.300 1.00 94.44 103 VAL A N 1
ATOM 814 C CA . VAL A 1 103 ? -9.198 5.335 31.528 1.00 94.44 103 VAL A CA 1
ATOM 815 C C . VAL A 1 103 ? -9.466 6.598 32.352 1.00 94.44 103 VAL A C 1
ATOM 817 O O . VAL A 1 103 ? -9.635 6.499 33.567 1.00 94.44 103 VAL A O 1
ATOM 820 N N . GLN A 1 104 ? -9.571 7.766 31.711 1.00 92.88 104 GLN A N 1
ATOM 821 C CA . GLN A 1 104 ? -9.909 9.023 32.388 1.00 92.88 104 GLN A CA 1
ATOM 822 C C . GLN A 1 104 ? -11.304 8.986 33.023 1.00 92.88 104 GLN A C 1
ATOM 824 O O . GLN A 1 104 ? -11.459 9.403 34.170 1.00 92.88 104 GLN A O 1
ATOM 829 N N . GLN A 1 105 ? -12.307 8.442 32.327 1.00 91.00 105 GLN A N 1
ATOM 830 C CA . GLN A 1 105 ? -13.654 8.277 32.882 1.00 91.00 105 GLN A CA 1
ATOM 831 C C . GLN A 1 105 ? -13.657 7.350 34.105 1.00 91.00 105 GLN A C 1
ATOM 833 O O . GLN A 1 105 ? -14.242 7.688 35.134 1.00 91.00 105 GLN A O 1
ATOM 838 N N . TYR A 1 106 ? -12.957 6.213 34.035 1.00 92.62 106 TYR A N 1
ATOM 839 C CA . TYR A 1 106 ? -12.828 5.297 35.173 1.00 92.62 106 TYR A CA 1
ATOM 840 C C . TYR A 1 106 ? -12.134 5.951 36.369 1.00 92.62 106 TYR A C 1
ATOM 842 O O . TYR A 1 106 ? -12.555 5.754 37.510 1.00 92.62 106 TYR A O 1
ATOM 850 N N . GLN A 1 107 ? -11.090 6.746 36.127 1.00 91.88 107 GLN A N 1
ATOM 851 C CA . GLN A 1 107 ? -10.429 7.510 37.183 1.00 91.88 107 GLN A CA 1
ATOM 852 C C . GLN A 1 107 ? -11.375 8.551 37.787 1.00 91.88 107 GLN A C 1
ATOM 854 O O . GLN A 1 107 ? -11.470 8.621 39.005 1.00 91.88 107 GLN A O 1
ATOM 859 N N . ALA A 1 108 ? -12.130 9.294 36.973 1.00 87.94 108 ALA A N 1
ATOM 860 C CA . ALA A 1 108 ? -13.096 10.284 37.452 1.00 87.94 108 ALA A CA 1
ATOM 861 C C . ALA A 1 108 ? -14.201 9.659 38.320 1.00 87.94 108 ALA A C 1
ATOM 863 O O . ALA A 1 108 ? -14.528 10.201 39.375 1.00 87.94 108 ALA A O 1
ATOM 864 N N . LEU A 1 109 ? -14.725 8.491 37.930 1.00 89.94 109 LEU A N 1
ATOM 865 C CA . LEU A 1 109 ? -15.683 7.732 38.739 1.00 89.94 109 LEU A CA 1
ATOM 866 C C . LEU A 1 109 ? -15.060 7.298 40.068 1.00 89.94 109 LEU A C 1
ATOM 868 O O . LEU A 1 109 ? -15.662 7.490 41.119 1.00 89.94 109 LEU A O 1
ATOM 872 N N . ARG A 1 110 ? -13.826 6.782 40.042 1.00 87.69 110 ARG A N 1
ATOM 873 C CA . ARG A 1 110 ? -13.114 6.355 41.252 1.00 87.69 110 ARG A CA 1
ATOM 874 C C . ARG A 1 110 ? -12.847 7.525 42.207 1.00 87.69 110 ARG A C 1
ATOM 876 O O . ARG A 1 110 ? -13.076 7.381 43.406 1.00 87.69 110 ARG A O 1
ATOM 883 N N . SER A 1 111 ? -12.453 8.684 41.682 1.00 80.88 111 SER A N 1
ATOM 884 C CA . SER A 1 111 ? -12.267 9.929 42.440 1.00 80.88 111 SER A CA 1
ATOM 885 C C . SER A 1 111 ? -13.586 10.471 43.000 1.00 80.88 111 SER A C 1
ATOM 887 O O . SER A 1 111 ? -13.636 10.903 44.146 1.00 80.88 111 SER A O 1
ATOM 889 N N . GLY A 1 112 ? -14.675 10.399 42.226 1.00 69.69 112 GLY A N 1
ATOM 890 C CA . GLY A 1 112 ? -16.018 10.784 42.673 1.00 69.69 112 GLY A CA 1
ATOM 891 C C . GLY A 1 112 ? -16.574 9.861 43.762 1.00 69.69 112 GLY A C 1
ATOM 892 O O . GLY A 1 112 ? -17.263 10.320 44.668 1.00 69.69 112 GLY A O 1
ATOM 893 N N . THR A 1 113 ? -16.218 8.573 43.735 1.00 59.72 113 THR A N 1
ATOM 894 C CA . THR A 1 113 ? -16.593 7.604 44.779 1.00 59.72 113 THR A CA 1
ATOM 895 C C . THR A 1 113 ? -15.706 7.656 46.027 1.00 59.72 113 THR A C 1
ATOM 897 O O . THR A 1 113 ? -16.102 7.123 47.059 1.00 59.72 113 THR A O 1
ATOM 900 N N . SER A 1 114 ? -14.540 8.31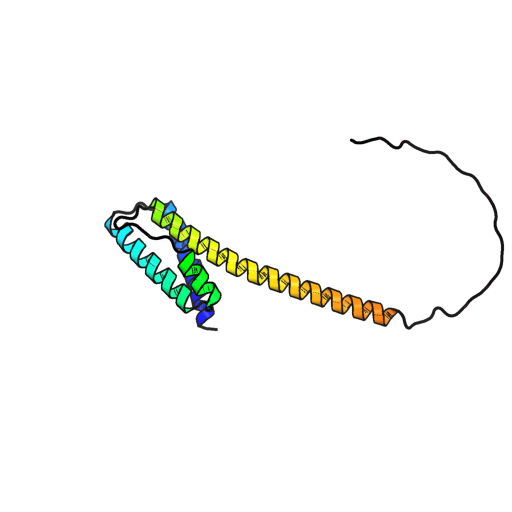9 45.987 1.00 57.91 114 SER A N 1
ATOM 901 C CA . SER A 1 114 ? -13.646 8.448 47.153 1.00 57.91 114 SER A CA 1
ATOM 902 C C . SER A 1 114 ? -13.913 9.695 48.017 1.00 57.91 114 SER A C 1
ATOM 904 O O . SER A 1 114 ? -13.160 9.949 48.954 1.00 57.91 114 SER A O 1
ATOM 906 N N . GLY A 1 115 ? -14.973 10.466 47.735 1.00 55.75 115 GLY A N 1
ATOM 907 C CA . GLY A 1 115 ? -15.389 11.641 48.520 1.00 55.75 115 GLY A CA 1
ATOM 908 C C . GLY A 1 115 ? -16.432 11.371 49.618 1.00 55.75 115 GLY A C 1
ATOM 909 O O . GLY A 1 115 ? -16.820 12.294 50.328 1.00 55.75 115 GLY A O 1
ATOM 910 N N . GLY A 1 116 ? -16.901 10.128 49.776 1.00 56.97 116 GLY A N 1
ATOM 911 C CA . GLY A 1 116 ? -17.932 9.738 50.747 1.00 56.97 116 GLY A CA 1
ATOM 912 C C . GLY A 1 116 ? -17.376 8.977 51.952 1.00 56.97 116 GLY A C 1
ATOM 913 O O . GLY A 1 116 ? -17.746 7.830 52.166 1.00 56.97 116 GLY A O 1
ATOM 914 N N . GLY A 1 117 ? -16.467 9.578 52.723 1.00 57.31 117 GLY A N 1
ATOM 915 C CA . GLY A 1 117 ? -15.890 8.935 53.908 1.00 57.31 117 GLY A CA 1
ATOM 916 C C . GLY A 1 117 ? -15.072 9.888 54.776 1.00 57.31 117 GLY A C 1
ATOM 917 O O . GLY A 1 117 ? -13.891 10.088 54.536 1.00 57.31 117 GLY A O 1
ATOM 918 N N . THR A 1 118 ? -15.736 10.450 55.790 1.00 52.53 118 THR A N 1
ATOM 919 C CA . THR A 1 118 ? -15.181 11.084 57.003 1.00 52.53 118 THR A CA 1
ATOM 920 C C . THR A 1 118 ? -14.251 12.295 56.828 1.00 52.53 118 THR A C 1
ATOM 922 O O . THR A 1 118 ? -13.031 12.180 56.844 1.00 52.53 118 THR A O 1
ATOM 925 N N . SER A 1 119 ? -14.834 13.495 56.860 1.00 49.91 119 SER A N 1
ATOM 926 C CA . SER A 1 119 ? -14.208 14.622 57.565 1.00 49.91 119 SER A CA 1
ATOM 927 C C . SER A 1 119 ? -15.266 15.316 58.422 1.00 49.91 119 SER A C 1
ATOM 929 O O . SER A 1 119 ? -15.777 16.390 58.120 1.00 49.91 119 SER A O 1
ATOM 931 N N . GLY A 1 120 ? -15.682 14.600 59.467 1.00 51.22 120 GLY A N 1
ATOM 932 C CA . GLY A 1 120 ? -16.401 15.168 60.594 1.00 51.22 120 GLY A CA 1
ATOM 933 C C . GLY A 1 120 ? -15.403 15.414 61.716 1.00 51.22 120 GLY A C 1
ATOM 934 O O . GLY A 1 120 ? -14.933 14.451 62.304 1.00 51.22 120 GLY A O 1
ATOM 935 N N . ALA A 1 121 ? -15.069 16.680 61.966 1.00 47.19 121 ALA A N 1
ATOM 936 C CA . ALA A 1 121 ? -14.812 17.258 63.290 1.00 47.19 121 ALA A CA 1
ATOM 937 C C . ALA A 1 121 ? -14.207 18.657 63.120 1.00 47.19 121 ALA A C 1
ATOM 939 O O . ALA A 1 121 ? -13.001 18.858 63.005 1.00 47.19 121 ALA A O 1
ATOM 940 N N . ARG A 1 122 ? -15.101 19.642 63.123 1.00 47.00 122 ARG A N 1
ATOM 941 C CA . ARG A 1 122 ? -14.812 21.045 63.393 1.00 47.00 122 ARG A CA 1
ATOM 942 C C . ARG A 1 122 ? -14.356 21.163 64.852 1.00 47.00 122 ARG A C 1
ATOM 944 O O . ARG A 1 122 ? -15.153 20.905 65.746 1.00 47.00 122 ARG A O 1
ATOM 951 N N . GLY A 1 123 ? -13.112 21.574 65.083 1.00 41.19 123 GLY A N 1
ATOM 952 C CA . GLY A 1 123 ? -12.610 22.012 66.387 1.00 41.19 123 GLY A CA 1
ATOM 953 C C . GLY A 1 123 ? -11.989 23.410 66.261 1.00 41.19 123 GLY A C 1
ATOM 954 O O . GLY A 1 123 ? -11.100 23.574 65.427 1.00 41.19 123 GLY A O 1
ATOM 955 N N . PRO A 1 124 ? -12.458 24.431 67.003 1.00 57.34 124 PRO A N 1
ATOM 956 C CA . PRO A 1 124 ? -11.881 25.775 66.989 1.00 57.34 124 PRO A CA 1
ATOM 957 C C . PRO A 1 124 ? -10.928 26.005 68.180 1.00 57.34 124 PRO A C 1
ATOM 959 O O . PRO A 1 124 ? -11.240 25.557 69.277 1.00 57.34 124 PRO A O 1
ATOM 962 N N . ALA A 1 125 ? -9.818 26.731 67.960 1.00 41.06 125 ALA A N 1
ATOM 963 C CA . ALA A 1 125 ? -9.139 27.686 68.875 1.00 41.06 125 ALA A CA 1
ATOM 964 C C . ALA A 1 125 ? -7.653 27.868 68.469 1.00 41.06 125 ALA A C 1
ATOM 966 O O . ALA A 1 125 ? -6.914 26.893 68.432 1.00 41.06 125 ALA A O 1
ATOM 967 N N . ALA A 1 126 ? -7.258 29.085 68.053 1.00 40.00 126 ALA A N 1
ATOM 968 C CA . ALA A 1 126 ? -6.312 29.993 68.754 1.00 40.00 126 ALA A CA 1
ATOM 969 C C . ALA A 1 126 ? -4.824 29.709 68.419 1.00 40.00 126 ALA A C 1
ATOM 971 O O . ALA A 1 126 ? -4.421 28.559 68.400 1.00 40.00 126 ALA A O 1
ATOM 972 N N . THR A 1 127 ? -3.893 30.627 68.129 1.00 52.09 127 THR A N 1
ATOM 973 C CA . THR A 1 127 ? -3.763 32.100 67.988 1.00 52.09 127 THR A CA 1
ATOM 974 C C . THR A 1 127 ? -2.432 32.322 67.206 1.00 52.09 127 THR A C 1
ATOM 976 O O . THR A 1 127 ? -1.670 31.365 67.057 1.00 52.09 127 THR A O 1
ATOM 979 N N . PRO A 1 128 ? -2.108 33.527 66.693 1.00 54.34 128 PRO A N 1
ATOM 980 C CA . PRO A 1 128 ? -0.975 33.756 65.794 1.00 54.34 128 PRO A CA 1
ATOM 981 C C . PRO A 1 128 ? 0.330 34.015 66.565 1.00 54.34 128 PRO A C 1
ATOM 983 O O . PRO A 1 128 ? 0.318 34.718 67.574 1.00 54.34 128 PRO A O 1
ATOM 986 N N . GLN A 1 129 ? 1.471 33.534 66.062 1.00 47.47 129 GLN A N 1
ATOM 987 C CA . GLN A 1 129 ? 2.771 34.048 66.495 1.00 47.47 129 GLN A CA 1
ATOM 988 C C . GLN A 1 129 ? 3.760 34.167 65.334 1.00 47.47 129 GLN A C 1
ATOM 990 O O . GLN A 1 129 ? 3.892 33.290 64.485 1.00 47.47 129 GLN A O 1
ATOM 995 N N . ALA A 1 130 ? 4.382 35.341 65.324 1.00 40.81 130 ALA A N 1
ATOM 996 C CA . ALA A 1 130 ? 5.294 35.899 64.349 1.00 40.81 130 ALA A CA 1
ATOM 997 C C . ALA A 1 130 ? 6.673 35.227 64.344 1.00 40.81 130 ALA A C 1
ATOM 999 O O . ALA A 1 130 ? 7.123 34.706 65.362 1.00 40.81 130 ALA A O 1
ATOM 1000 N N . GLY A 1 131 ? 7.383 35.350 63.220 1.00 39.28 131 GLY A N 1
ATOM 1001 C CA . GLY A 1 131 ? 8.796 34.995 63.156 1.00 39.28 131 GLY A CA 1
ATOM 1002 C C . GLY A 1 131 ? 9.398 35.055 61.755 1.00 39.28 131 GLY A C 1
ATOM 1003 O O . GLY A 1 131 ? 9.423 34.051 61.062 1.00 39.28 131 GLY A O 1
ATOM 1004 N N . SER A 1 132 ? 9.936 36.228 61.401 1.00 46.56 132 SER A N 1
ATOM 1005 C CA . SER A 1 132 ? 11.183 36.420 60.628 1.00 46.56 132 SER A CA 1
ATOM 1006 C C . SER A 1 132 ? 11.368 35.792 59.228 1.00 46.56 132 SER A C 1
ATOM 1008 O O . SER A 1 132 ? 11.713 34.625 59.081 1.00 46.56 132 SER A O 1
ATOM 1010 N N . SER A 1 133 ? 11.332 36.662 58.211 1.00 50.12 133 SER A N 1
ATOM 1011 C CA . SER A 1 133 ? 12.138 36.607 56.968 1.00 50.12 133 SER A CA 1
ATOM 1012 C C . SER A 1 133 ? 13.590 37.079 57.224 1.00 50.12 133 SER A C 1
ATOM 1014 O O . SER A 1 133 ? 13.801 37.706 58.266 1.00 50.12 133 SER A O 1
ATOM 1016 N N . PRO A 1 134 ? 14.544 37.058 56.255 1.00 59.91 134 PRO A N 1
ATOM 1017 C CA . PRO A 1 134 ? 14.843 36.168 55.109 1.00 59.91 134 PRO A CA 1
ATOM 1018 C C . PRO A 1 134 ? 16.344 35.698 55.159 1.00 59.91 134 PRO A C 1
ATOM 1020 O O . PRO A 1 134 ? 16.964 35.853 56.211 1.00 59.91 134 PRO A O 1
ATOM 1023 N N . PRO A 1 135 ? 16.973 35.113 54.105 1.00 49.47 135 PRO A N 1
ATOM 1024 C CA . PRO A 1 135 ? 17.544 35.908 52.998 1.00 49.47 135 PRO A CA 1
ATOM 1025 C C . PRO A 1 135 ? 17.389 35.261 51.601 1.00 49.47 135 PRO A C 1
ATOM 1027 O O . PRO A 1 135 ? 17.163 34.063 51.458 1.00 49.47 135 PRO A O 1
ATOM 1030 N N . GLY A 1 136 ? 17.456 36.102 50.564 1.00 42.44 136 GLY A N 1
ATOM 1031 C CA . GLY A 1 136 ? 17.155 35.747 49.174 1.00 42.44 136 GLY A CA 1
ATOM 1032 C C . GLY A 1 136 ? 18.278 35.057 48.409 1.00 42.44 136 GLY A C 1
ATOM 1033 O O . GLY A 1 136 ? 19.342 34.836 48.961 1.00 42.44 136 GLY A O 1
ATOM 1034 N N . LEU A 1 137 ? 18.027 34.790 47.122 1.00 49.91 137 LEU A N 1
ATOM 1035 C CA . LEU A 1 137 ? 19.024 34.696 46.052 1.00 49.91 137 LEU A CA 1
ATOM 1036 C C . LEU A 1 137 ? 18.323 34.809 44.672 1.00 49.91 137 LEU A C 1
ATOM 1038 O O . LEU A 1 137 ? 17.642 33.895 44.228 1.00 49.91 137 LEU A O 1
ATOM 1042 N N . HIS A 1 138 ? 18.487 35.977 44.041 1.00 55.19 138 HIS A N 1
ATOM 1043 C CA . HIS A 1 138 ? 18.737 36.207 42.610 1.00 55.19 138 HIS A CA 1
ATOM 1044 C C . HIS A 1 138 ? 17.762 35.586 41.588 1.00 55.19 138 HIS A C 1
ATOM 1046 O O . HIS A 1 138 ? 17.953 34.479 41.092 1.00 55.19 138 HIS A O 1
ATOM 1052 N N . SER A 1 139 ? 16.788 36.400 41.170 1.00 42.22 139 SER A N 1
ATOM 1053 C CA . SER A 1 139 ? 16.077 36.234 39.900 1.00 42.22 139 SER A CA 1
ATOM 1054 C C . SER A 1 139 ? 16.984 36.717 38.766 1.00 42.22 139 SER A C 1
ATOM 1056 O O . SER A 1 139 ? 17.317 37.903 38.710 1.00 42.22 139 SER A O 1
ATOM 1058 N N . ASN A 1 140 ? 17.426 35.796 37.908 1.00 51.06 140 ASN A N 1
ATOM 1059 C CA . ASN A 1 140 ? 18.137 36.122 36.679 1.00 51.06 140 ASN A CA 1
ATOM 1060 C C . ASN A 1 140 ? 17.159 36.083 35.503 1.00 51.06 140 ASN A C 1
ATOM 1062 O O . ASN A 1 140 ? 16.361 35.155 35.366 1.00 51.06 140 ASN A O 1
ATOM 1066 N N . ALA A 1 141 ? 17.241 37.125 34.688 1.00 42.50 141 ALA A N 1
ATOM 1067 C CA . ALA A 1 141 ? 16.487 37.322 33.470 1.00 42.50 141 ALA A CA 1
ATOM 1068 C C . ALA A 1 141 ? 16.849 36.273 32.413 1.00 42.50 141 ALA A C 1
ATOM 1070 O O . ALA A 1 141 ? 18.025 35.962 32.243 1.00 42.50 141 ALA A O 1
ATOM 1071 N N . TYR A 1 142 ? 15.859 35.839 31.633 1.00 50.56 142 TYR A N 1
ATOM 1072 C CA . TYR A 1 142 ? 16.088 35.466 30.243 1.00 50.56 142 TYR A CA 1
ATOM 1073 C C . TYR A 1 142 ? 14.990 36.058 29.361 1.00 50.56 142 TYR A C 1
ATOM 1075 O O . TYR A 1 142 ? 13.798 35.928 29.641 1.00 50.56 142 TYR A O 1
ATOM 1083 N N . LEU A 1 143 ? 15.497 36.784 28.365 1.00 47.22 143 LEU A N 1
ATOM 1084 C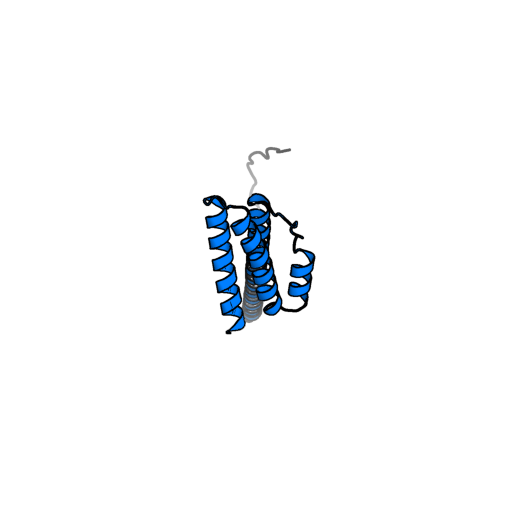 CA . LEU A 1 143 ? 14.867 37.225 27.127 1.00 47.22 143 LEU A CA 1
ATOM 1085 C C . LEU A 1 143 ? 14.279 36.041 26.353 1.00 47.22 143 LEU A C 1
ATOM 1087 O O . LEU A 1 143 ? 14.921 34.964 26.380 1.00 47.22 143 LEU A O 1
#

Organism: NCBI:txid1909395

Radius of gyration: 31.1 Å; chains: 1; bounding box: 37×50×91 Å

Foldseek 3Di:
DVLVVVLVVLLVVLVVVLVCLVPDDDDQVRQQVLVVVLVVSLVSNLVSDDPVVSVVSVVPQDDADNRHDSVNSSVRSVVVSVVSVVVVVVVVVVVVVVVVVVVVVVVVVVVVVVPPDDDDDDDDDDDDDDDDDDDDDDDDDDD

InterPro domains:
  IPR019695 Bacterial proteasome activator [PF10759] (5-120)

Secondary structure (DSSP, 8-state):
-HHHHHHHHHHHHHHHHHHHHHH----HHHHHHHHHHHHHHHHHHHTTS-HHHHHHHHHHPPPPPSS--HHHHHHHHHHHHHHHHHHHHHHHHHHHHHHHHHHHHHHHHHHHHTTSS--------------------------

pLDDT: mean 83.75, std 19.07, range [39.28, 97.44]

Sequence (143 aa):
MARQDKLVRLGVMIRQLCAELREMTLDENAQARLAVLYDRIAEEIAGILPPELRQELHRLRPSLDARPTRAELRVVHAQLLGWLEGLSHGVQVALSLHRANLVQQYQALRSGTSGGGTSGARGPAATPQAGSSPPGLHSNAYL